Protein AF-A0A6I5HEU7-F1 (afdb_monomer_lite)

Secondary structure (DSSP, 8-state):
-EEE-SSHHHHHHHHHHHHTS----EEE-PPPTTT-PPP-TTTHHHHHHHHHHHHHHHHHHHHTTTT--S-----

Structure (mmCIF, N/CA/C/O backbone):
data_AF-A0A6I5HEU7-F1
#
_entry.id   AF-A0A6I5HEU7-F1
#
loop_
_atom_site.group_PDB
_atom_site.id
_atom_site.type_symbol
_atom_site.label_atom_id
_atom_site.label_alt_id
_atom_site.label_comp_id
_atom_site.label_asym_id
_atom_site.label_entity_id
_atom_site.label_seq_id
_atom_site.pdbx_PDB_ins_code
_atom_site.Cartn_x
_atom_site.Cartn_y
_atom_site.Cartn_z
_atom_site.occupancy
_atom_site.B_iso_or_equiv
_atom_site.auth_seq_id
_atom_site.auth_comp_id
_atom_site.auth_asym_id
_atom_site.auth_atom_id
_atom_site.pdbx_PDB_model_num
ATOM 1 N N . MET A 1 1 ? 7.333 4.613 6.841 1.00 93.00 1 MET A N 1
ATOM 2 C CA . MET A 1 1 ? 7.822 3.238 6.594 1.00 93.00 1 MET A CA 1
ATOM 3 C C . MET A 1 1 ? 7.554 2.832 5.145 1.00 93.00 1 MET A C 1
ATOM 5 O O . MET A 1 1 ? 6.635 3.372 4.536 1.00 93.00 1 MET A O 1
ATOM 9 N N . VAL A 1 2 ? 8.349 1.920 4.580 1.00 93.62 2 VAL A N 1
ATOM 10 C CA . VAL A 1 2 ? 8.143 1.383 3.223 1.00 93.62 2 VAL A CA 1
ATOM 11 C C . VAL A 1 2 ? 7.857 -0.110 3.324 1.00 93.62 2 VAL A C 1
ATOM 13 O O . VAL A 1 2 ? 8.566 -0.817 4.033 1.00 93.62 2 VAL A O 1
ATOM 16 N N . VA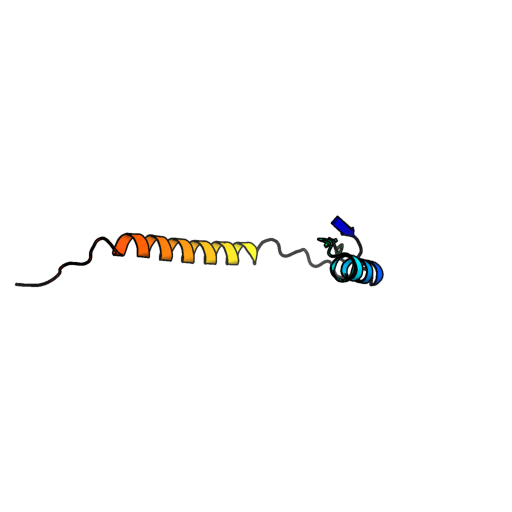L A 1 3 ? 6.821 -0.568 2.626 1.00 92.94 3 VAL A N 1
ATOM 17 C CA . VAL A 1 3 ? 6.470 -1.987 2.496 1.00 92.94 3 VAL A CA 1
ATOM 18 C C . VAL A 1 3 ? 6.605 -2.353 1.025 1.00 92.94 3 VAL A C 1
ATOM 20 O O . VAL A 1 3 ? 6.162 -1.598 0.162 1.00 92.94 3 VAL A O 1
ATOM 23 N N . CYS A 1 4 ? 7.235 -3.483 0.733 1.00 92.06 4 CYS A N 1
ATOM 24 C CA . CYS A 1 4 ? 7.458 -3.959 -0.628 1.00 92.06 4 CYS A CA 1
ATOM 25 C C . CYS A 1 4 ? 6.698 -5.269 -0.816 1.00 92.06 4 CYS A C 1
ATOM 27 O O . CYS A 1 4 ? 6.808 -6.155 0.028 1.00 92.06 4 CYS A O 1
ATOM 29 N N . GLY A 1 5 ? 5.973 -5.396 -1.919 1.00 91.81 5 GLY A N 1
ATOM 30 C CA . GLY A 1 5 ? 5.249 -6.613 -2.267 1.00 91.81 5 GLY A CA 1
ATOM 31 C C . GLY A 1 5 ? 4.115 -6.309 -3.234 1.00 91.81 5 GLY A C 1
ATOM 32 O O . GLY A 1 5 ? 3.577 -5.203 -3.255 1.00 91.81 5 GLY A O 1
ATOM 33 N N . ASP A 1 6 ? 3.809 -7.279 -4.075 1.00 90.62 6 ASP A N 1
ATOM 34 C CA . ASP A 1 6 ? 2.799 -7.232 -5.131 1.00 90.62 6 ASP A CA 1
ATOM 35 C C . ASP A 1 6 ? 1.560 -8.073 -4.801 1.00 90.62 6 ASP A C 1
ATOM 37 O O . ASP A 1 6 ? 0.556 -8.031 -5.510 1.00 90.62 6 ASP A O 1
ATOM 41 N N . ASP A 1 7 ? 1.606 -8.812 -3.700 1.00 89.50 7 ASP A N 1
ATOM 42 C CA . ASP A 1 7 ? 0.546 -9.699 -3.266 1.00 89.50 7 ASP A CA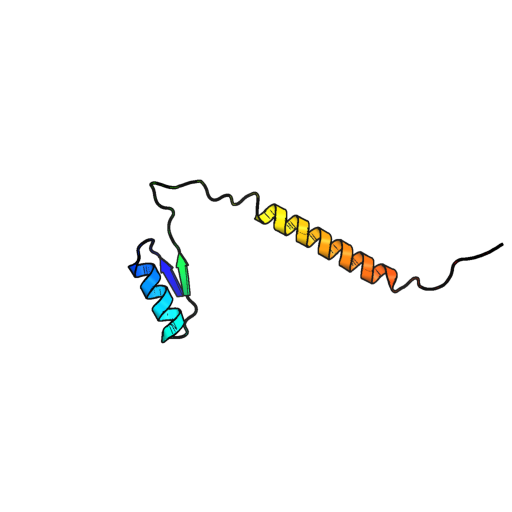 1
ATOM 43 C C . ASP A 1 7 ? -0.468 -9.012 -2.328 1.00 89.50 7 ASP A C 1
ATOM 45 O O . ASP A 1 7 ? -0.275 -7.913 -1.794 1.00 89.50 7 ASP A O 1
ATOM 49 N N . GLY A 1 8 ? -1.594 -9.694 -2.107 1.00 90.88 8 GLY A N 1
ATOM 50 C CA . GLY A 1 8 ? -2.672 -9.190 -1.253 1.00 90.88 8 GLY A CA 1
ATOM 51 C C . GLY A 1 8 ? -2.263 -8.982 0.209 1.00 90.88 8 GLY A C 1
ATOM 52 O O . GLY A 1 8 ? -2.885 -8.181 0.908 1.00 90.88 8 GLY A O 1
ATOM 53 N N . LEU A 1 9 ? -1.212 -9.656 0.680 1.00 94.44 9 LEU A N 1
ATOM 54 C CA . LEU A 1 9 ? -0.707 -9.532 2.043 1.00 94.44 9 LEU A CA 1
ATOM 55 C C . LEU A 1 9 ? 0.045 -8.207 2.216 1.00 94.44 9 LEU A C 1
ATOM 57 O O . LEU A 1 9 ? -0.187 -7.500 3.197 1.00 94.44 9 LEU A O 1
ATOM 61 N N . ALA A 1 10 ? 0.860 -7.817 1.232 1.00 94.62 10 ALA A N 1
ATOM 62 C CA . ALA A 1 10 ? 1.534 -6.519 1.219 1.00 94.62 10 ALA A CA 1
ATOM 63 C C . ALA A 1 10 ? 0.526 -5.354 1.239 1.00 94.62 10 ALA A C 1
ATOM 65 O O . ALA A 1 10 ? 0.677 -4.392 1.999 1.00 94.62 10 ALA A O 1
ATOM 66 N N . HIS A 1 11 ? -0.562 -5.484 0.476 1.00 94.62 11 HIS A N 1
ATOM 67 C CA . HIS A 1 11 ? -1.669 -4.527 0.492 1.00 94.62 11 HIS A CA 1
ATOM 68 C C . HIS A 1 11 ? -2.409 -4.481 1.831 1.00 94.62 11 HIS A C 1
ATOM 70 O O . HIS A 1 11 ? -2.682 -3.393 2.345 1.00 94.62 11 HIS A O 1
ATOM 76 N N . ARG A 1 12 ? -2.717 -5.644 2.414 1.00 96.19 12 ARG A N 1
ATOM 77 C CA . ARG A 1 12 ? -3.394 -5.736 3.711 1.00 96.19 12 ARG A CA 1
ATOM 78 C C . ARG A 1 12 ? -2.562 -5.096 4.820 1.00 96.19 12 ARG A C 1
ATOM 80 O O . ARG A 1 12 ? -3.083 -4.282 5.577 1.00 96.19 12 ARG A O 1
ATOM 87 N N . LEU A 1 13 ? -1.272 -5.411 4.872 1.00 95.50 13 LEU A N 1
ATOM 88 C CA . LEU A 1 13 ? -0.363 -4.871 5.876 1.00 95.50 13 LEU A CA 1
ATOM 89 C C . LEU A 1 13 ? -0.259 -3.344 5.773 1.00 95.50 13 LEU A C 1
ATOM 91 O O . LEU A 1 13 ? -0.352 -2.643 6.779 1.00 95.50 13 LEU A O 1
ATOM 95 N N . ALA A 1 14 ? -0.123 -2.807 4.557 1.00 96.06 14 ALA A N 1
ATOM 96 C CA . ALA A 1 14 ? -0.075 -1.362 4.346 1.00 96.06 14 ALA A CA 1
ATOM 97 C C . ALA A 1 14 ? -1.369 -0.655 4.798 1.00 96.06 14 ALA A C 1
ATOM 99 O O . ALA A 1 14 ? -1.307 0.464 5.312 1.00 96.06 14 ALA A O 1
ATOM 100 N N . ALA A 1 15 ? -2.529 -1.300 4.632 1.00 96.06 15 ALA A N 1
ATOM 101 C CA . ALA A 1 15 ? -3.810 -0.782 5.104 1.00 96.06 15 ALA A CA 1
ATOM 102 C C . ALA A 1 15 ? -3.927 -0.823 6.636 1.00 96.06 15 ALA A C 1
ATOM 104 O O . ALA A 1 15 ? -4.370 0.158 7.231 1.00 96.06 15 ALA A O 1
ATOM 105 N N . GLU A 1 16 ? -3.487 -1.908 7.276 1.00 97.88 16 GLU A N 1
ATOM 106 C CA . GLU A 1 16 ? -3.484 -2.039 8.739 1.00 97.88 16 GLU A CA 1
ATOM 107 C C . GLU A 1 16 ? -2.579 -0.984 9.388 1.00 97.88 16 GLU A C 1
ATOM 109 O O . GLU A 1 16 ? -3.009 -0.262 10.283 1.00 97.88 16 GLU A O 1
ATOM 114 N N . LEU A 1 17 ? -1.359 -0.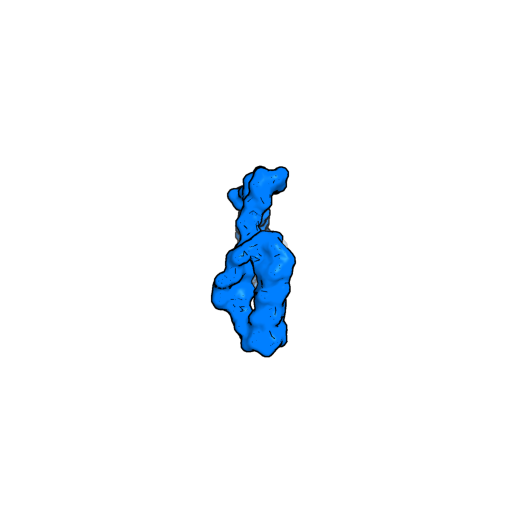803 8.885 1.00 96.50 17 LEU A N 1
ATOM 115 C CA . LEU A 1 17 ? -0.421 0.190 9.417 1.00 96.50 17 LEU A CA 1
ATOM 116 C C . LEU A 1 17 ? -0.935 1.628 9.288 1.00 96.50 17 LEU A C 1
ATOM 118 O O . LEU A 1 17 ? -0.804 2.421 10.218 1.00 96.50 17 LEU A O 1
ATOM 122 N N . ARG A 1 18 ? -1.568 1.959 8.158 1.00 95.69 18 ARG A N 1
ATOM 123 C CA . ARG A 1 18 ? -2.150 3.290 7.936 1.00 95.69 18 ARG A CA 1
ATOM 124 C C . ARG A 1 18 ? -3.414 3.522 8.758 1.00 95.69 18 ARG A C 1
ATOM 126 O O . ARG A 1 18 ? -3.589 4.602 9.308 1.00 95.69 18 ARG A O 1
ATOM 133 N N . GLY A 1 19 ? -4.310 2.539 8.794 1.00 96.44 19 GLY A N 1
ATOM 134 C CA . GLY A 1 19 ? -5.645 2.686 9.372 1.00 96.44 19 GLY A CA 1
ATOM 135 C C . GLY A 1 19 ? -5.708 2.425 10.874 1.00 96.44 19 GLY A C 1
ATOM 136 O O . GLY A 1 19 ? -6.426 3.125 11.578 1.00 96.44 19 GLY A O 1
ATOM 137 N N . VAL A 1 20 ? -4.963 1.433 11.364 1.00 97.06 20 VAL A N 1
ATOM 138 C CA . VAL A 1 20 ? -4.986 1.017 12.776 1.00 97.06 20 VAL A CA 1
ATOM 139 C C . VAL A 1 20 ? -3.913 1.744 13.572 1.00 97.06 20 VAL A C 1
ATOM 141 O O . VAL A 1 20 ? -4.183 2.246 14.658 1.00 97.06 20 VAL A O 1
ATOM 144 N N . TYR A 1 21 ? -2.703 1.816 13.023 1.00 94.31 21 TYR A N 1
ATOM 145 C CA . TYR A 1 21 ? -1.547 2.350 13.744 1.00 94.31 21 TYR A CA 1
ATOM 146 C C . TYR A 1 21 ? -1.262 3.825 13.434 1.00 94.31 21 TYR A C 1
ATOM 148 O O . TYR A 1 21 ? -0.416 4.433 14.083 1.00 94.31 21 TYR A O 1
ATOM 156 N N . GLY A 1 22 ? -1.971 4.422 12.469 1.00 94.81 22 GLY A N 1
ATOM 157 C CA . GLY A 1 22 ? -1.781 5.824 12.083 1.00 94.81 22 GLY A CA 1
ATOM 158 C C . GLY A 1 22 ? -0.411 6.111 11.462 1.00 94.81 22 GLY A C 1
ATOM 159 O O . GLY A 1 22 ? 0.015 7.265 11.409 1.00 94.81 22 GLY A O 1
ATOM 160 N N . GLU A 1 23 ? 0.298 5.079 11.000 1.00 95.56 23 GLU A N 1
ATO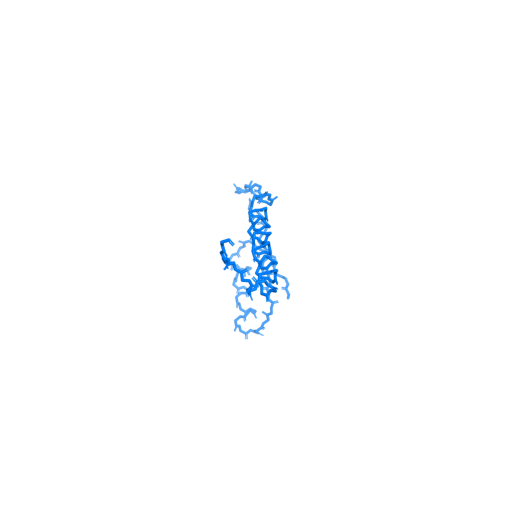M 161 C CA . GLU A 1 23 ? 1.632 5.238 10.437 1.00 95.56 23 GLU A CA 1
ATOM 162 C C . GLU A 1 23 ? 1.603 5.700 8.978 1.00 95.56 23 GLU A C 1
ATOM 164 O O . GLU A 1 23 ? 0.784 5.273 8.159 1.00 95.56 23 GLU A O 1
ATOM 169 N N . GLN A 1 24 ? 2.590 6.521 8.609 1.00 93.62 24 GLN A N 1
ATOM 170 C CA . GLN A 1 24 ? 2.805 6.907 7.218 1.00 93.62 24 GLN A CA 1
ATOM 171 C C . GLN A 1 24 ? 3.537 5.796 6.461 1.00 93.62 24 GLN A C 1
ATOM 173 O O . GLN A 1 24 ? 4.748 5.596 6.622 1.00 93.62 24 GLN A O 1
ATOM 178 N N . VAL A 1 25 ? 2.795 5.086 5.606 1.00 95.44 25 VAL A N 1
ATOM 179 C CA . VAL A 1 25 ? 3.299 3.949 4.820 1.00 95.44 25 VAL A CA 1
ATOM 180 C C . VAL A 1 25 ? 3.164 4.182 3.321 1.00 95.44 25 VAL A C 1
ATOM 182 O O . VAL A 1 25 ? 2.107 4.608 2.840 1.00 95.44 25 VAL A O 1
ATOM 185 N N . THR A 1 26 ? 4.230 3.835 2.598 1.00 95.69 26 THR A N 1
ATOM 186 C CA . THR A 1 26 ? 4.265 3.729 1.135 1.00 95.69 26 THR A CA 1
ATOM 187 C C . THR A 1 26 ? 4.432 2.265 0.744 1.00 95.69 26 THR A C 1
ATOM 189 O O . THR A 1 26 ? 5.425 1.639 1.116 1.00 95.69 26 THR A O 1
ATOM 192 N N . LEU A 1 27 ? 3.472 1.731 -0.013 1.00 94.00 27 LEU A N 1
ATOM 193 C CA . LEU A 1 27 ? 3.566 0.402 -0.612 1.00 94.00 27 LEU A CA 1
ATOM 194 C C . LEU A 1 27 ? 4.249 0.501 -1.982 1.00 94.00 27 LEU A C 1
ATOM 196 O O . LEU A 1 27 ? 3.790 1.241 -2.853 1.00 94.00 27 LEU A O 1
ATOM 200 N N . VAL A 1 28 ? 5.336 -0.242 -2.168 1.00 94.19 28 VAL A N 1
ATOM 201 C CA . VAL A 1 28 ? 6.045 -0.378 -3.442 1.00 94.1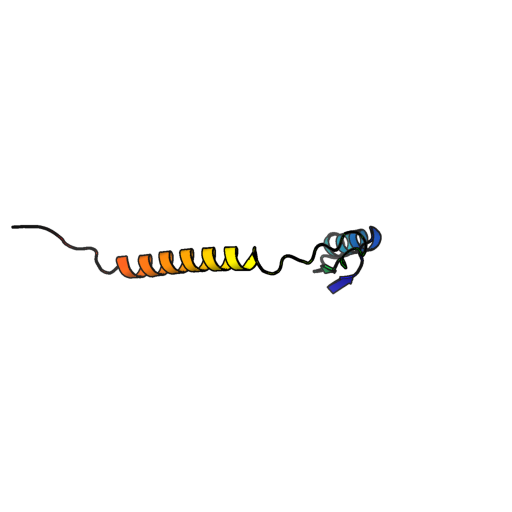9 28 VAL A CA 1
ATOM 202 C C . VAL A 1 28 ? 5.670 -1.717 -4.063 1.00 94.19 28 VAL A C 1
ATOM 204 O O . VAL A 1 28 ? 6.054 -2.771 -3.556 1.00 94.19 28 VAL A O 1
ATOM 207 N N . VAL A 1 29 ? 4.944 -1.658 -5.178 1.00 90.44 29 VAL A N 1
ATOM 208 C CA . VAL A 1 29 ? 4.583 -2.833 -5.977 1.00 90.44 29 VAL A CA 1
ATOM 209 C C . VAL A 1 29 ? 5.624 -2.997 -7.090 1.00 90.44 29 VAL A C 1
ATOM 211 O O . VAL A 1 29 ? 5.696 -2.135 -7.975 1.00 90.44 29 VAL A O 1
ATOM 214 N N . PRO A 1 30 ? 6.474 -4.040 -7.054 1.00 84.62 30 PRO A N 1
ATOM 215 C CA . PRO A 1 30 ? 7.378 -4.325 -8.160 1.00 84.62 30 PRO A CA 1
ATOM 216 C C . PRO A 1 30 ? 6.574 -4.672 -9.426 1.00 84.62 30 PRO A C 1
ATOM 218 O O . PRO A 1 30 ? 5.508 -5.277 -9.331 1.00 84.62 30 PRO A O 1
ATOM 221 N N . PRO A 1 31 ? 7.046 -4.278 -10.624 1.00 79.75 31 PRO A N 1
ATOM 222 C CA . PRO A 1 31 ? 6.338 -4.570 -11.861 1.00 79.75 31 PRO A CA 1
ATOM 223 C C . PRO A 1 31 ? 6.253 -6.082 -12.069 1.00 79.75 31 PRO A C 1
ATOM 225 O O . PRO A 1 31 ? 7.265 -6.786 -12.066 1.00 79.75 31 PRO A O 1
ATOM 228 N N . ASP A 1 32 ? 5.036 -6.559 -12.289 1.00 71.88 32 ASP A N 1
ATOM 229 C CA . ASP A 1 32 ? 4.752 -7.962 -12.537 1.00 71.88 32 ASP A CA 1
ATOM 230 C C . ASP A 1 32 ? 5.497 -8.420 -13.807 1.00 71.88 32 ASP A C 1
ATOM 232 O O . ASP A 1 32 ? 5.362 -7.811 -14.877 1.00 71.88 32 ASP A O 1
ATOM 236 N N . ARG A 1 33 ? 6.295 -9.498 -13.734 1.00 65.94 33 ARG A N 1
ATOM 237 C CA . ARG A 1 33 ? 7.116 -9.963 -14.880 1.00 65.94 33 ARG A CA 1
ATOM 238 C C . ARG A 1 33 ? 6.278 -10.295 -16.122 1.00 65.94 33 ARG A C 1
ATOM 240 O O . ARG A 1 33 ? 6.825 -10.366 -17.219 1.00 65.94 33 ARG A O 1
ATOM 247 N N . ARG A 1 34 ? 4.967 -10.505 -15.958 1.00 62.94 34 ARG A N 1
ATOM 248 C CA . ARG A 1 34 ? 4.014 -10.835 -17.029 1.00 62.94 34 ARG A CA 1
ATOM 249 C C . ARG A 1 34 ? 3.348 -9.618 -17.681 1.00 62.94 34 ARG A C 1
ATOM 251 O O . ARG A 1 34 ? 2.849 -9.749 -18.792 1.00 62.94 34 ARG A O 1
ATOM 258 N N . THR A 1 35 ? 3.345 -8.449 -17.038 1.00 59.44 35 THR A N 1
ATOM 259 C CA . THR A 1 35 ? 2.643 -7.238 -17.517 1.00 59.44 35 THR A CA 1
ATOM 260 C C . THR A 1 35 ? 3.541 -6.006 -17.565 1.00 59.44 35 THR A C 1
ATOM 262 O O . THR A 1 35 ? 3.037 -4.883 -17.614 1.00 59.44 35 THR A O 1
ATOM 265 N N . ALA A 1 36 ? 4.865 -6.195 -17.593 1.00 61.00 36 ALA A N 1
ATOM 266 C CA . ALA A 1 36 ? 5.856 -5.125 -17.638 1.00 61.00 36 ALA A CA 1
ATOM 267 C C . ALA A 1 36 ? 5.772 -4.300 -18.940 1.00 61.00 36 ALA A C 1
ATOM 269 O O . ALA A 1 36 ? 6.609 -4.391 -19.837 1.00 61.00 36 ALA A O 1
ATOM 270 N N . ARG A 1 37 ? 4.763 -3.432 -19.033 1.00 60.69 37 ARG A N 1
ATOM 271 C CA . ARG A 1 37 ? 4.820 -2.232 -19.853 1.00 60.69 37 ARG A CA 1
ATOM 272 C C . ARG A 1 37 ? 5.826 -1.302 -19.171 1.00 60.69 37 ARG A C 1
ATOM 274 O O . ARG A 1 37 ? 5.668 -1.040 -17.977 1.00 60.69 37 ARG A O 1
ATOM 281 N N . PRO A 1 38 ? 6.848 -0.799 -19.884 1.00 65.25 38 PRO A N 1
ATOM 282 C CA . PRO A 1 38 ? 7.799 0.138 -19.305 1.00 65.25 38 PRO A CA 1
ATOM 283 C C . PRO A 1 38 ? 7.042 1.308 -18.666 1.00 65.25 38 PRO A C 1
ATOM 285 O O . PRO A 1 38 ? 6.114 1.830 -19.302 1.00 65.25 38 PRO A O 1
ATOM 288 N N . PRO A 1 39 ? 7.388 1.724 -17.433 1.00 61.62 39 PRO A N 1
ATOM 289 C CA . PRO A 1 39 ? 6.770 2.892 -16.832 1.00 61.62 39 PRO A CA 1
ATOM 290 C C . PRO A 1 39 ? 6.963 4.066 -17.791 1.00 61.62 39 PRO A C 1
ATOM 292 O O . PRO A 1 39 ? 8.084 4.389 -18.180 1.00 61.62 39 PRO A O 1
ATOM 295 N N . VAL A 1 40 ? 5.867 4.705 -18.201 1.00 64.38 40 VAL A N 1
ATOM 296 C CA . VAL A 1 40 ? 5.892 5.918 -19.033 1.00 64.38 40 VAL A CA 1
ATOM 297 C C . VAL A 1 40 ? 6.333 7.126 -18.200 1.00 64.38 40 VAL A C 1
ATOM 299 O O . VAL A 1 40 ? 5.658 8.153 -18.135 1.00 64.38 40 VAL A O 1
ATOM 302 N N . VAL A 1 41 ? 7.493 7.028 -17.553 1.00 61.66 41 VAL A N 1
ATOM 303 C CA . VAL A 1 41 ? 8.211 8.175 -16.999 1.00 61.66 41 VAL A CA 1
ATOM 304 C C . VAL A 1 41 ? 8.793 8.968 -18.166 1.00 61.66 41 VAL A C 1
ATOM 306 O O . VAL A 1 41 ? 9.948 8.826 -18.540 1.00 61.66 41 VAL A O 1
ATOM 309 N N . GLY A 1 42 ? 7.942 9.765 -18.811 1.00 56.56 42 GLY A N 1
ATOM 310 C CA . GLY A 1 42 ? 8.365 10.595 -19.941 1.00 56.56 42 GLY A CA 1
ATOM 311 C C . GLY A 1 42 ? 7.280 11.419 -20.626 1.00 56.56 42 GLY A C 1
ATOM 312 O O . GLY A 1 42 ? 7.618 12.362 -21.329 1.00 56.56 42 GLY A O 1
ATOM 313 N N . ARG A 1 43 ? 5.983 11.135 -20.421 1.00 52.97 43 ARG A N 1
ATOM 314 C CA . ARG A 1 43 ? 4.904 11.947 -21.032 1.00 52.97 43 ARG A CA 1
ATOM 315 C C . ARG A 1 43 ? 4.004 12.665 -20.026 1.00 52.97 43 ARG A C 1
ATOM 317 O O . ARG A 1 43 ? 3.700 13.834 -20.229 1.00 52.97 43 ARG A O 1
ATOM 324 N N . ALA A 1 44 ? 3.652 12.031 -18.905 1.00 51.94 44 ALA A N 1
ATOM 325 C CA . ALA A 1 44 ? 2.790 12.663 -17.897 1.00 51.94 44 ALA A CA 1
ATOM 326 C C . ALA A 1 44 ? 3.494 13.810 -17.142 1.00 51.94 44 ALA A C 1
ATOM 328 O O . ALA A 1 44 ? 2.928 14.887 -16.991 1.00 51.94 44 ALA A O 1
ATOM 329 N N . ARG A 1 45 ? 4.765 13.626 -16.746 1.00 53.16 45 ARG A N 1
ATOM 330 C CA . ARG A 1 45 ? 5.549 14.656 -16.034 1.00 53.16 45 ARG A CA 1
ATOM 331 C C . ARG A 1 45 ? 5.839 15.892 -16.898 1.00 53.16 45 ARG A C 1
ATOM 333 O O . ARG A 1 45 ? 5.871 17.000 -16.373 1.00 53.16 45 ARG A O 1
ATOM 340 N N . ALA A 1 46 ? 6.000 15.706 -18.210 1.00 51.75 46 ALA A N 1
ATOM 341 C CA . ALA A 1 46 ? 6.176 16.800 -19.166 1.00 51.75 46 ALA A CA 1
ATOM 342 C C . ALA A 1 46 ? 4.884 17.616 -19.346 1.00 51.75 46 ALA A C 1
ATOM 344 O O . ALA A 1 46 ? 4.932 18.843 -19.350 1.00 51.75 46 ALA A O 1
ATOM 345 N N . ALA A 1 47 ? 3.724 16.948 -19.408 1.00 52.75 47 ALA A N 1
ATOM 346 C CA . ALA A 1 47 ? 2.429 17.624 -19.448 1.00 52.75 47 ALA A CA 1
ATOM 347 C C . ALA A 1 47 ? 2.170 18.440 -18.169 1.00 52.75 47 ALA A C 1
ATOM 349 O O . ALA A 1 47 ? 1.727 19.582 -18.251 1.00 52.75 47 ALA A O 1
ATOM 350 N N . SER A 1 48 ? 2.513 17.902 -16.992 1.00 52.59 48 SER A N 1
ATOM 351 C CA . SER A 1 48 ? 2.409 18.646 -15.732 1.00 52.59 48 SER A CA 1
ATOM 352 C C . SER A 1 48 ? 3.337 19.863 -15.700 1.00 52.59 48 SER A C 1
ATOM 354 O O . SER A 1 48 ? 2.891 20.939 -15.318 1.00 52.59 48 SER A O 1
ATOM 356 N N . ALA A 1 49 ? 4.594 19.735 -16.143 1.00 57.75 49 ALA A N 1
ATOM 357 C CA . ALA A 1 49 ? 5.531 20.862 -16.213 1.00 57.75 49 ALA A CA 1
ATOM 358 C C . ALA A 1 49 ? 5.043 21.974 -17.159 1.00 57.75 49 ALA A C 1
ATOM 360 O O . ALA A 1 49 ? 5.115 23.146 -16.804 1.00 5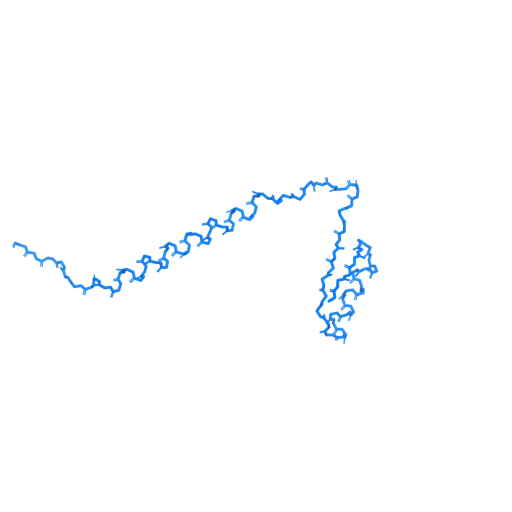7.75 49 ALA A O 1
ATOM 361 N N . ALA A 1 50 ? 4.474 21.612 -18.314 1.00 57.66 50 ALA A N 1
ATOM 362 C CA . ALA A 1 50 ? 3.896 22.575 -19.253 1.00 57.66 50 ALA A CA 1
ATOM 363 C C . ALA A 1 50 ? 2.658 23.296 -18.685 1.00 57.66 50 ALA A C 1
ATOM 365 O O . ALA A 1 50 ? 2.451 24.481 -18.944 1.00 57.66 50 ALA A O 1
ATOM 366 N N . LEU A 1 51 ? 1.836 22.606 -17.886 1.00 60.56 51 LEU A N 1
ATOM 367 C CA . LEU A 1 51 ? 0.716 23.238 -17.185 1.00 60.56 51 LEU A CA 1
ATOM 368 C C . LEU A 1 51 ? 1.200 24.188 -16.081 1.00 60.56 51 LEU A C 1
ATOM 370 O O . LEU A 1 51 ? 0.669 25.292 -15.967 1.00 60.56 51 LEU A O 1
ATOM 374 N N . PHE A 1 52 ? 2.220 23.802 -15.306 1.00 62.25 52 PHE A N 1
ATOM 375 C CA . PHE A 1 52 ? 2.811 24.675 -14.287 1.00 62.25 52 PHE A CA 1
ATOM 376 C C . PHE A 1 52 ? 3.437 25.933 -14.900 1.00 62.25 52 PHE A C 1
ATOM 378 O O . PHE A 1 52 ? 3.179 27.026 -14.404 1.00 62.25 52 PHE A O 1
ATOM 385 N N . ASP A 1 53 ? 4.175 25.808 -16.004 1.00 64.69 53 ASP A N 1
ATOM 386 C CA . ASP A 1 53 ? 4.768 26.944 -16.726 1.00 64.69 53 ASP A CA 1
ATOM 387 C C . ASP A 1 53 ? 3.701 27.949 -17.201 1.00 64.69 53 ASP A C 1
ATOM 389 O O . ASP A 1 53 ? 3.823 29.159 -16.994 1.00 64.69 53 ASP A O 1
ATOM 393 N N . ARG A 1 54 ? 2.572 27.446 -17.720 1.00 62.28 54 ARG A N 1
ATOM 394 C CA . ARG A 1 54 ? 1.435 28.282 -18.134 1.00 62.28 54 ARG A CA 1
ATOM 395 C C . ARG A 1 54 ? 0.796 29.040 -16.967 1.00 62.28 54 ARG A C 1
ATOM 397 O O . ARG A 1 54 ? 0.433 30.205 -17.129 1.00 62.28 54 ARG A O 1
ATOM 404 N N . VAL A 1 55 ? 0.649 28.401 -15.803 1.00 74.56 55 VAL A N 1
ATOM 405 C CA . VAL A 1 55 ? 0.081 29.033 -14.595 1.00 74.56 55 VAL A CA 1
ATOM 406 C C . VAL A 1 55 ? 1.037 30.074 -14.022 1.00 74.56 55 VAL A C 1
ATOM 408 O O . VAL A 1 55 ? 0.594 31.166 -13.669 1.00 74.56 55 VAL A O 1
ATOM 411 N N . VAL A 1 56 ? 2.340 29.778 -13.983 1.00 71.81 56 VAL A N 1
ATOM 412 C CA . VAL A 1 56 ? 3.364 30.737 -13.554 1.00 71.81 56 VAL A CA 1
ATOM 413 C C . VAL A 1 56 ? 3.350 31.947 -14.484 1.00 71.81 56 VAL A C 1
ATOM 415 O O . VAL A 1 56 ? 3.166 33.057 -13.999 1.00 71.81 56 VAL A O 1
ATOM 418 N N . SER A 1 57 ? 3.413 31.753 -15.805 1.00 62.09 57 SER A N 1
ATOM 419 C CA . SER A 1 57 ? 3.368 32.839 -16.798 1.00 62.09 57 SER A CA 1
ATOM 420 C C . SER A 1 57 ? 2.111 33.719 -16.667 1.00 62.09 57 SER A C 1
ATOM 422 O O . SER A 1 57 ? 2.196 34.951 -16.686 1.00 62.09 57 SER A O 1
ATOM 424 N N . ALA A 1 58 ? 0.942 33.111 -16.428 1.00 62.31 58 ALA A N 1
ATOM 425 C CA . ALA A 1 58 ? -0.301 33.842 -16.179 1.00 62.31 58 ALA A CA 1
ATOM 426 C C . ALA A 1 58 ? -0.282 34.633 -14.854 1.00 62.31 58 ALA A C 1
ATOM 428 O O . ALA A 1 58 ? -0.773 35.764 -14.805 1.00 62.31 58 ALA A O 1
ATOM 429 N N . ALA A 1 59 ? 0.316 34.077 -13.798 1.00 62.94 59 ALA A N 1
ATOM 430 C CA . ALA A 1 59 ? 0.460 34.742 -12.506 1.00 62.94 59 ALA A CA 1
ATOM 431 C C . ALA A 1 59 ? 1.460 35.912 -12.560 1.00 62.94 59 ALA A C 1
ATOM 433 O O . ALA A 1 59 ? 1.179 36.977 -12.007 1.00 62.94 59 ALA A O 1
ATOM 434 N N . VAL A 1 60 ? 2.579 35.779 -13.286 1.00 66.56 60 VAL A N 1
ATOM 435 C CA . VAL A 1 60 ? 3.545 36.884 -13.444 1.00 66.56 60 VAL A CA 1
ATOM 436 C C . VAL A 1 60 ? 2.961 38.012 -14.308 1.00 66.56 60 VAL A C 1
ATOM 438 O O . VAL A 1 60 ? 3.141 39.189 -14.000 1.00 66.56 60 VAL A O 1
ATOM 441 N N . GLY A 1 61 ? 2.170 37.677 -15.336 1.00 58.00 61 GLY A N 1
ATOM 442 C CA . GLY A 1 61 ? 1.442 38.662 -16.149 1.00 58.00 61 GLY A CA 1
ATOM 443 C C . GLY A 1 61 ? 0.306 39.385 -15.407 1.00 58.00 61 GLY A C 1
ATOM 444 O O . GLY A 1 61 ? -0.097 40.476 -15.810 1.00 58.00 61 GLY A O 1
ATOM 445 N N . SER A 1 62 ? -0.205 38.804 -14.317 1.00 55.38 62 SER A N 1
ATOM 446 C CA . SER A 1 62 ? -1.148 39.450 -13.395 1.00 55.38 62 SER A CA 1
ATOM 447 C C . SER A 1 62 ? -0.445 40.477 -12.500 1.00 55.38 62 SER A C 1
ATOM 449 O O . SER A 1 62 ? -0.921 41.605 -12.388 1.00 55.38 62 SER A O 1
ATOM 451 N N . VAL A 1 63 ? 0.722 40.135 -11.939 1.00 56.47 63 VAL A N 1
ATOM 452 C CA . VAL A 1 63 ? 1.531 41.056 -11.112 1.00 56.47 63 VAL A CA 1
ATOM 453 C C . VAL A 1 63 ? 2.006 42.280 -11.914 1.00 56.47 63 VAL A C 1
ATOM 455 O O . VAL A 1 63 ? 2.082 43.378 -11.369 1.00 56.47 63 VAL A O 1
ATOM 458 N N . GLY A 1 64 ? 2.243 42.134 -13.224 1.00 55.56 64 GLY A N 1
ATOM 459 C CA . GLY A 1 64 ? 2.608 43.248 -14.110 1.00 55.56 64 GLY A CA 1
ATOM 460 C C . GLY A 1 64 ? 1.460 44.184 -14.526 1.00 55.56 64 GLY A C 1
ATOM 461 O O . GLY A 1 64 ? 1.727 45.290 -14.989 1.00 55.56 64 GLY A O 1
ATOM 462 N N . ARG A 1 65 ? 0.184 43.791 -14.370 1.00 53.19 65 ARG A N 1
ATOM 463 C CA . ARG A 1 65 ? -0.978 44.621 -14.771 1.00 53.19 65 ARG A CA 1
ATOM 464 C C . ARG A 1 65 ? -1.590 45.450 -13.644 1.00 53.19 65 ARG A C 1
ATOM 466 O O . ARG A 1 65 ? -2.349 46.368 -13.933 1.00 53.19 65 ARG A O 1
ATOM 473 N N . THR A 1 66 ? -1.234 45.207 -12.386 1.00 51.34 66 THR A N 1
ATOM 474 C CA . THR A 1 66 ? -1.664 46.046 -11.250 1.00 51.34 66 THR A CA 1
ATOM 475 C C . THR A 1 66 ? -0.852 47.340 -11.085 1.00 51.34 66 THR A C 1
ATOM 477 O O . THR A 1 66 ? -1.094 48.078 -10.139 1.00 51.34 66 THR A O 1
ATOM 480 N N . GLY A 1 67 ? 0.083 47.642 -12.000 1.00 50.91 67 GLY A N 1
ATOM 481 C CA . GLY A 1 67 ? 0.842 48.904 -12.034 1.00 50.91 67 GLY A CA 1
ATOM 482 C C . GLY A 1 67 ? 0.480 49.867 -13.174 1.00 50.91 67 GLY A C 1
ATOM 483 O O . GLY A 1 67 ? 1.059 50.943 -13.248 1.00 50.91 67 GLY A O 1
ATOM 484 N N . ALA A 1 68 ? -0.451 49.510 -14.065 1.00 49.56 68 ALA A N 1
ATOM 485 C CA . ALA A 1 68 ? -0.818 50.334 -15.221 1.00 49.56 68 ALA A CA 1
ATOM 486 C C . ALA A 1 68 ? -2.346 50.417 -15.381 1.00 49.56 68 ALA A C 1
ATOM 488 O O . ALA A 1 68 ? -2.904 50.053 -16.413 1.00 49.56 68 ALA A O 1
ATOM 489 N N . ALA A 1 69 ? -3.038 50.861 -14.329 1.00 51.09 69 ALA A N 1
ATOM 490 C CA . ALA A 1 69 ? -4.435 51.274 -14.408 1.00 51.09 69 ALA A CA 1
ATOM 491 C C . ALA A 1 69 ? -4.510 52.808 -14.345 1.00 51.09 69 ALA A C 1
ATOM 493 O O . ALA A 1 69 ? -4.383 53.399 -13.277 1.00 51.09 69 ALA A O 1
ATOM 494 N N . GLY A 1 70 ? -4.713 53.418 -15.516 1.00 43.84 70 GLY A N 1
ATOM 495 C CA . GLY A 1 70 ? -4.897 54.855 -15.746 1.00 43.84 70 GLY A CA 1
ATOM 496 C C . GLY A 1 70 ? -3.867 55.357 -16.762 1.00 43.84 70 GLY A C 1
ATOM 497 O O . GLY A 1 70 ? -2.706 55.495 -16.416 1.00 43.84 70 GLY A O 1
ATOM 498 N N . GLN A 1 71 ? -4.174 55.634 -18.030 1.00 44.03 71 GLN A N 1
ATOM 499 C CA . GLN A 1 71 ? -5.434 56.083 -18.626 1.00 44.03 71 GLN A CA 1
ATOM 500 C C . GLN A 1 71 ? -5.247 56.100 -20.166 1.00 44.03 71 GLN A C 1
ATOM 502 O O . GLN A 1 71 ? -4.196 56.562 -20.609 1.00 44.03 71 GLN A O 1
ATOM 507 N N . PRO A 1 72 ? -6.190 55.621 -21.004 1.00 44.78 72 PRO A N 1
ATOM 508 C CA . PRO A 1 72 ? -6.203 55.937 -22.435 1.00 44.78 72 PRO A CA 1
ATOM 509 C C . PRO A 1 72 ? -7.303 56.958 -22.796 1.00 44.78 72 PRO A C 1
ATOM 511 O O . PRO A 1 72 ? -8.292 57.064 -22.071 1.00 44.78 72 PRO A O 1
ATOM 514 N N . ALA A 1 73 ? -7.147 57.584 -23.977 1.00 37.19 73 ALA A N 1
ATOM 515 C CA . ALA A 1 73 ? -8.074 58.477 -24.715 1.00 37.19 73 ALA A CA 1
ATOM 516 C C . ALA A 1 73 ? -7.945 59.986 -24.379 1.00 37.19 73 ALA A C 1
ATOM 518 O O . ALA A 1 73 ? -7.806 60.334 -23.216 1.00 37.19 73 ALA A O 1
ATOM 519 N N . ALA A 1 74 ? -7.999 60.959 -25.298 1.00 38.38 74 ALA A N 1
ATOM 520 C CA . ALA A 1 74 ? -8.294 61.021 -26.734 1.00 38.38 74 ALA A CA 1
ATOM 521 C C . ALA A 1 74 ? -7.833 62.387 -27.312 1.00 38.38 74 ALA A C 1
ATOM 523 O O . ALA A 1 74 ? -7.622 63.318 -26.536 1.00 38.38 74 ALA A O 1
ATOM 524 N N . ALA A 1 75 ? -7.862 62.469 -28.653 1.00 38.25 75 ALA A N 1
ATOM 525 C CA . ALA A 1 75 ? -7.895 63.649 -29.538 1.00 38.25 75 ALA A CA 1
ATOM 526 C C . ALA A 1 75 ? -6.578 64.398 -29.797 1.00 38.25 75 ALA A C 1
ATOM 528 O O . ALA A 1 75 ? -6.062 65.079 -28.887 1.00 38.25 75 ALA A O 1
#

Sequence (75 aa):
MVVCGDDGLAHRLAAELRGVYGEQVTLVVPPDRRTARPPVVGRARAASAALFDRVVSAAVGSVGRTGAAGQPAAA

Radius of gyration: 24.54 Å; chains: 1; bounding box: 17×74×43 Å

pLDDT: mean 71.97, std 19.36, range [37.19, 97.88]

Foldseek 3Di:
DEFEEQDPVSVVVQCCCCPVVVDDYDYHYDDDPVPPPDPCPDPPVVVVVVVVVVVVVVVVVVVVPVVDDDDDDDD